Protein AF-A0A9P0PAA7-F1 (afdb_monomer)

Secondary structure (DSSP, 8-state):
----------TTTB-TTTSSSB--EE-TTT--EESSHHHHTSGGGHHHHHHHHHHHHHHHHHHHHT-HHHHHHHHHHHHHHHHHTS----S--------------TTTSSS--------S--S----HHHHTTT--TT-HHHHHHHS-HHHHHHHHHHT-

InterPro domains:
  IPR007529 Zinc finger, HIT-type [PF04438] (13-41)
  IPR007529 Zinc finger, HIT-type [PS51083] (15-48)
  IPR039646 Zinc finger HIT domain-containing protein 2 [PTHR15555] (10-159)

Mean predicted aligned error: 21.09 Å

Sequence (160 aa):
MASAKIVELTEENTCKICDNALGKYSCPKCNILYCSLACYQSSAHLECSETFYKDNVMSEHNLNKNDEETKAKMLEILQRTHENNRISLSDDTESIESIECPAYSVFDFINGTDDEECDSDDEEVIDIGQRLNGVNLDDADQVWEKLTEDERQEFVAFLK

pLDDT: mean 71.41, std 15.84, range [37.25, 90.81]

Structure (mmCIF, N/CA/C/O backbone):
data_AF-A0A9P0PAA7-F1
#
_entry.id   AF-A0A9P0PAA7-F1
#
loop_
_atom_site.group_PDB
_atom_site.id
_atom_site.type_symbol
_atom_site.label_atom_id
_atom_site.label_alt_id
_atom_site.label_comp_id
_atom_site.label_asym_id
_atom_site.label_entity_id
_atom_site.label_seq_id
_atom_site.pdbx_PDB_ins_code
_atom_site.Cartn_x
_atom_site.Cartn_y
_atom_site.Cartn_z
_atom_site.occupancy
_atom_site.B_iso_or_equiv
_atom_site.auth_seq_id
_atom_site.auth_comp_id
_atom_site.auth_asym_id
_atom_site.auth_atom_id
_atom_site.pdbx_PDB_model_num
ATOM 1 N N . MET A 1 1 ? 9.282 -37.890 23.722 1.00 42.34 1 MET A N 1
ATOM 2 C CA . MET A 1 1 ? 8.415 -38.314 22.605 1.00 42.34 1 MET A CA 1
ATOM 3 C C . MET A 1 1 ? 7.439 -37.182 22.341 1.00 42.34 1 MET A C 1
ATOM 5 O O . MET A 1 1 ? 6.658 -36.869 23.230 1.00 42.34 1 MET A O 1
ATOM 9 N N . ALA A 1 2 ? 7.570 -36.481 21.214 1.00 45.53 2 ALA A N 1
ATOM 10 C CA . ALA A 1 2 ? 6.668 -35.385 20.877 1.00 45.53 2 ALA A CA 1
ATOM 11 C C . ALA A 1 2 ? 5.299 -35.981 20.531 1.00 45.53 2 ALA A C 1
ATOM 13 O O . ALA A 1 2 ? 5.163 -36.704 19.548 1.00 45.53 2 ALA A O 1
ATOM 14 N N . SER A 1 3 ? 4.316 -35.744 21.396 1.00 46.59 3 SER A N 1
ATOM 15 C CA . SER A 1 3 ? 2.943 -36.183 21.178 1.00 46.59 3 SER A CA 1
ATOM 16 C C . SER A 1 3 ? 2.345 -35.305 20.080 1.00 46.59 3 SER A C 1
ATOM 18 O O . SER A 1 3 ? 2.071 -34.126 20.308 1.00 46.59 3 SER A O 1
ATOM 20 N N . ALA A 1 4 ? 2.216 -35.844 18.869 1.00 55.91 4 ALA A N 1
ATOM 21 C CA . ALA A 1 4 ? 1.493 -35.185 17.793 1.00 55.91 4 ALA A CA 1
ATOM 22 C C . ALA A 1 4 ? 0.007 -35.160 18.177 1.00 55.91 4 ALA A C 1
ATOM 24 O O . ALA A 1 4 ? -0.689 -36.169 18.076 1.00 55.91 4 ALA A O 1
ATOM 25 N N . LYS A 1 5 ? -0.476 -34.014 18.672 1.00 58.75 5 LYS A N 1
ATOM 26 C CA . LYS A 1 5 ? -1.914 -33.764 18.793 1.00 58.75 5 LYS A CA 1
ATOM 27 C C . LYS A 1 5 ? -2.477 -33.698 17.379 1.00 58.75 5 LYS A C 1
ATOM 29 O O . LYS A 1 5 ? -2.201 -32.750 16.651 1.00 58.75 5 LYS A O 1
ATOM 34 N N . ILE A 1 6 ? -3.244 -34.713 17.001 1.00 67.88 6 ILE A N 1
ATOM 35 C CA . ILE A 1 6 ? -4.097 -34.655 15.819 1.00 67.88 6 ILE A CA 1
ATOM 36 C C . ILE A 1 6 ? -5.153 -33.589 16.126 1.00 67.88 6 ILE A C 1
ATOM 38 O O . ILE A 1 6 ? -5.973 -33.769 17.023 1.00 67.88 6 ILE A O 1
ATOM 42 N N . VAL A 1 7 ? -5.053 -32.437 15.462 1.00 67.44 7 VAL A N 1
ATOM 43 C CA . VAL A 1 7 ? -6.065 -31.379 15.520 1.00 67.44 7 VAL A CA 1
ATOM 44 C C . VAL A 1 7 ? -7.008 -31.626 14.352 1.00 67.44 7 VAL A C 1
ATOM 46 O O . VAL A 1 7 ? -6.596 -31.525 13.197 1.00 67.44 7 VAL A O 1
ATOM 49 N N . GLU A 1 8 ? -8.247 -32.006 14.651 1.00 68.44 8 GLU A N 1
ATOM 50 C CA . GLU A 1 8 ? -9.300 -32.144 13.645 1.00 68.44 8 GLU A CA 1
ATOM 51 C C . GLU A 1 8 ? -9.663 -30.757 13.087 1.00 68.44 8 GLU A C 1
ATOM 53 O O . GLU A 1 8 ? -9.809 -29.793 13.843 1.00 68.44 8 GLU A O 1
ATOM 58 N N . LEU A 1 9 ? -9.771 -30.638 11.758 1.00 66.00 9 LEU A N 1
ATOM 59 C CA . LEU A 1 9 ? -10.216 -29.406 11.104 1.00 66.00 9 LEU A CA 1
ATOM 60 C C . LEU A 1 9 ? -11.719 -29.223 11.349 1.00 66.00 9 LEU A C 1
ATOM 62 O O . LEU A 1 9 ? -12.536 -29.847 10.679 1.00 66.00 9 LEU A O 1
ATOM 66 N N . THR A 1 10 ? -12.078 -28.374 12.310 1.00 70.56 10 THR A N 1
ATOM 67 C CA . THR A 1 10 ? -13.464 -27.949 12.546 1.00 70.56 10 THR A CA 1
ATOM 68 C C . THR A 1 10 ? -13.765 -26.657 11.790 1.00 70.56 10 THR A C 1
ATOM 70 O O . THR A 1 10 ? -12.867 -25.842 11.580 1.00 70.56 10 THR A O 1
ATOM 73 N N . GLU A 1 11 ? -15.029 -26.430 11.414 1.00 67.19 11 GLU A N 1
ATOM 74 C CA . GLU A 1 11 ? -15.469 -25.237 10.661 1.00 67.19 11 GLU A CA 1
ATOM 75 C C . GLU A 1 11 ? -15.098 -23.907 11.341 1.00 67.19 11 GLU A C 1
ATOM 77 O O . GLU A 1 11 ? -15.017 -22.865 10.693 1.00 67.19 11 GLU A O 1
ATOM 82 N N . GLU A 1 12 ? -14.866 -23.937 12.650 1.00 72.31 12 GLU A N 1
ATOM 83 C CA . GLU A 1 12 ? -14.485 -22.794 13.481 1.00 72.31 12 GLU A CA 1
ATOM 84 C C . GLU A 1 12 ? -12.997 -22.438 13.356 1.00 72.31 12 GLU A C 1
ATOM 86 O O . GLU A 1 12 ? -12.619 -21.291 13.569 1.00 72.31 12 GLU A O 1
ATOM 91 N N . ASN A 1 13 ? -12.154 -23.412 12.995 1.00 76.44 13 ASN A N 1
ATOM 92 C CA . ASN A 1 13 ? -10.697 -23.285 12.954 1.00 76.44 13 ASN A CA 1
ATOM 93 C C . ASN A 1 13 ? -10.125 -23.461 11.543 1.00 76.44 13 ASN A C 1
ATOM 95 O O . ASN A 1 13 ? -8.907 -23.549 11.386 1.00 76.44 13 ASN A O 1
ATOM 99 N N . THR A 1 14 ? -10.965 -23.528 10.511 1.00 87.75 14 THR A N 1
ATOM 100 C CA . THR A 1 14 ? -10.544 -23.559 9.106 1.00 87.75 14 THR A CA 1
ATOM 101 C C . THR A 1 14 ? -10.351 -22.152 8.543 1.00 87.75 14 THR A C 1
ATOM 103 O O . THR A 1 14 ? -10.933 -21.166 8.994 1.00 87.75 14 THR A O 1
ATOM 106 N N . CYS A 1 15 ? -9.482 -22.049 7.543 1.00 89.69 15 CYS A N 1
ATOM 107 C CA . CYS A 1 15 ? -9.279 -20.836 6.767 1.00 89.69 15 CYS A CA 1
ATOM 108 C C . CYS A 1 15 ? -10.551 -20.507 5.978 1.00 89.69 15 CYS A C 1
ATOM 110 O O . CYS A 1 15 ? -10.865 -21.234 5.046 1.00 89.69 15 CYS A O 1
ATOM 112 N N . LYS A 1 16 ? -11.213 -19.380 6.256 1.00 86.81 16 LYS A N 1
ATOM 113 C CA . LYS A 1 16 ? -12.473 -18.977 5.588 1.00 86.81 16 LYS A CA 1
ATOM 114 C C . LYS A 1 16 ? -12.318 -18.497 4.140 1.00 86.81 16 LYS A C 1
ATOM 116 O O . LYS A 1 16 ? -13.256 -17.982 3.547 1.00 86.81 16 LYS A O 1
ATOM 121 N N . ILE A 1 17 ? -11.108 -18.595 3.604 1.00 86.81 17 ILE A N 1
ATOM 122 C CA . ILE A 1 17 ? -10.751 -18.133 2.262 1.00 86.81 17 ILE A CA 1
ATOM 123 C C . ILE A 1 17 ? -10.529 -19.320 1.331 1.00 86.81 17 ILE A C 1
ATOM 125 O O . ILE A 1 17 ? -10.913 -19.274 0.167 1.00 86.81 17 ILE A O 1
ATOM 129 N N . CYS A 1 18 ? -9.883 -20.375 1.831 1.00 86.88 18 CYS A N 1
ATOM 130 C CA . CYS A 1 18 ? -9.559 -21.548 1.028 1.00 86.88 18 CYS A CA 1
ATOM 131 C C . CYS A 1 18 ? -10.160 -22.849 1.558 1.00 86.88 18 CYS A C 1
ATOM 133 O O . CYS A 1 18 ? -10.040 -23.845 0.861 1.00 86.88 18 CYS A O 1
ATOM 135 N N . ASP A 1 19 ? -10.710 -22.872 2.776 1.00 82.31 19 ASP A N 1
ATOM 136 C CA . ASP A 1 19 ? -11.311 -24.021 3.480 1.00 82.31 19 ASP A CA 1
ATOM 137 C C . ASP A 1 19 ? -10.456 -25.309 3.556 1.00 82.31 19 ASP A C 1
ATOM 139 O O . ASP A 1 19 ? -10.863 -26.308 4.138 1.00 82.31 19 ASP A O 1
ATOM 143 N N . ASN A 1 20 ? -9.222 -25.280 3.046 1.00 81.06 20 ASN A N 1
ATOM 144 C CA . ASN A 1 20 ? -8.348 -26.445 2.878 1.00 81.06 20 ASN A CA 1
ATOM 145 C C . ASN A 1 20 ? -7.357 -26.646 4.034 1.00 81.06 20 ASN A C 1
ATOM 147 O O . ASN A 1 20 ? -6.661 -27.658 4.100 1.00 81.06 20 ASN A O 1
ATOM 151 N N . ALA A 1 21 ? -7.224 -25.657 4.916 1.00 82.44 21 ALA A N 1
ATOM 152 C CA . ALA A 1 21 ? -6.236 -25.657 5.986 1.00 82.44 21 ALA A CA 1
ATOM 153 C C . ALA A 1 21 ? -6.784 -24.979 7.239 1.00 82.44 21 ALA A C 1
ATOM 155 O O . ALA A 1 21 ? -7.730 -24.196 7.174 1.00 82.44 21 ALA A O 1
ATOM 156 N N . LEU A 1 22 ? -6.136 -25.236 8.375 1.00 85.88 22 LEU A N 1
ATOM 157 C CA . LEU A 1 22 ? -6.421 -24.528 9.617 1.00 85.88 22 LEU A CA 1
ATOM 158 C C . LEU A 1 22 ? -6.066 -23.037 9.481 1.00 85.88 22 LEU A C 1
ATOM 160 O O . LEU A 1 22 ? -5.016 -22.681 8.934 1.00 85.88 22 LEU A O 1
ATOM 164 N N . GLY A 1 23 ? -6.936 -22.172 9.994 1.00 87.88 23 GLY A N 1
ATOM 165 C CA . GLY A 1 23 ? -6.693 -20.744 10.138 1.00 87.88 23 GLY A CA 1
ATOM 166 C C . GLY A 1 23 ? -5.622 -20.504 11.196 1.00 87.88 23 GLY A C 1
ATOM 167 O O . GLY A 1 23 ? -5.868 -20.673 12.385 1.00 87.88 23 GLY A O 1
ATOM 168 N N . LYS A 1 24 ? -4.413 -20.141 10.763 1.00 87.56 24 LYS A N 1
ATOM 169 C CA . LYS A 1 24 ? -3.266 -19.886 11.651 1.00 87.56 24 LYS A CA 1
ATOM 170 C C . LYS A 1 24 ? -3.258 -18.462 12.196 1.00 87.56 24 LYS A C 1
ATOM 172 O O . LYS A 1 24 ? -2.675 -18.215 13.246 1.00 87.56 24 LYS A O 1
ATOM 177 N N . TYR A 1 25 ? -3.870 -17.538 11.466 1.00 89.19 25 TYR A N 1
ATOM 178 C CA . TYR A 1 25 ? -3.836 -16.109 11.740 1.00 89.19 25 TYR A CA 1
ATOM 179 C C . TYR A 1 25 ? -5.240 -15.520 11.611 1.00 89.19 25 TYR A C 1
ATOM 181 O O . TYR A 1 25 ? -6.052 -16.036 10.842 1.00 89.19 25 TYR A O 1
ATOM 189 N N . SER A 1 26 ? -5.512 -14.429 12.330 1.00 89.81 26 SER A N 1
ATOM 190 C CA . SER A 1 26 ? -6.742 -13.643 12.203 1.00 89.81 26 SER A CA 1
ATOM 191 C C . SER A 1 26 ? -6.439 -12.231 11.699 1.00 89.81 26 SER A C 1
ATOM 193 O O . SER A 1 26 ? -5.414 -11.636 12.035 1.00 89.81 26 SER A O 1
ATOM 195 N N . CYS A 1 27 ? -7.309 -11.691 10.847 1.00 89.19 27 CYS A N 1
ATOM 196 C CA . CYS A 1 27 ? -7.186 -10.311 10.377 1.00 89.19 27 CYS A CA 1
ATOM 197 C C . CYS A 1 27 ? -7.640 -9.317 11.467 1.00 89.19 27 CYS A C 1
ATOM 199 O O . CYS A 1 27 ? -8.754 -9.455 11.963 1.00 89.19 27 CYS A O 1
ATOM 201 N N . PRO A 1 28 ? -6.871 -8.267 11.810 1.00 87.12 28 PRO A N 1
ATOM 202 C CA . PRO A 1 28 ? -7.273 -7.303 12.840 1.00 87.12 28 PRO A CA 1
ATOM 203 C C . PRO A 1 28 ? -8.429 -6.377 12.421 1.00 87.12 28 PRO A C 1
ATOM 205 O O . PRO A 1 28 ? -9.063 -5.787 13.289 1.00 87.12 28 PRO A O 1
ATOM 208 N N . LYS A 1 29 ? -8.715 -6.234 11.115 1.00 84.12 29 LYS A N 1
ATOM 209 C CA . LYS A 1 29 ? -9.810 -5.373 10.624 1.00 84.12 29 LYS A CA 1
ATOM 210 C C . LYS A 1 29 ? -11.160 -6.094 10.565 1.00 84.12 29 LYS A C 1
ATOM 212 O O . LYS A 1 29 ? -12.166 -5.525 10.966 1.00 84.12 29 LYS A O 1
ATOM 217 N N . CYS A 1 30 ? -11.187 -7.338 10.090 1.00 88.00 30 CYS A N 1
ATOM 218 C CA . CYS A 1 30 ? -12.429 -8.095 9.868 1.00 88.00 30 CYS A CA 1
ATOM 219 C C . CYS A 1 30 ? -12.526 -9.402 10.676 1.00 88.00 30 CYS A C 1
ATOM 221 O O . CYS A 1 30 ? -13.531 -10.100 10.596 1.00 88.00 30 CYS A O 1
ATOM 223 N N . ASN A 1 31 ? -11.493 -9.744 11.452 1.00 86.69 31 ASN A N 1
ATOM 224 C CA . ASN A 1 31 ? -11.409 -10.941 12.295 1.00 86.69 31 ASN A CA 1
ATOM 225 C C . ASN A 1 31 ? -11.544 -12.290 11.559 1.00 86.69 31 ASN A C 1
ATOM 227 O O . ASN A 1 31 ? -11.846 -13.311 12.172 1.00 86.69 31 ASN A O 1
ATOM 231 N N . ILE A 1 32 ? -11.292 -12.317 10.246 1.00 87.94 32 ILE A N 1
ATOM 232 C CA . ILE A 1 32 ? -11.333 -13.542 9.437 1.00 87.94 32 ILE A CA 1
ATOM 233 C C . ILE A 1 32 ? -10.078 -14.390 9.675 1.00 87.94 32 ILE A C 1
ATOM 235 O O . ILE A 1 32 ? -8.959 -13.871 9.687 1.00 87.94 32 ILE A O 1
ATOM 239 N N . LEU A 1 33 ? -10.272 -15.702 9.829 1.00 88.69 33 LEU A N 1
ATOM 240 C CA . LEU A 1 33 ? -9.212 -16.699 9.975 1.00 88.69 33 LEU A CA 1
ATOM 241 C C . LEU A 1 33 ? -8.638 -17.108 8.613 1.00 88.69 33 LEU A C 1
ATOM 243 O O . LEU A 1 33 ? -9.378 -17.531 7.721 1.00 88.69 33 LEU A O 1
ATOM 247 N N . TYR A 1 34 ? -7.314 -17.041 8.472 1.00 90.81 34 TYR A N 1
ATOM 248 C CA . TYR A 1 34 ? -6.597 -17.407 7.252 1.00 90.81 34 TYR A CA 1
ATOM 249 C C . TYR A 1 34 ? -5.355 -18.265 7.536 1.00 90.81 34 TYR A C 1
ATOM 251 O O . TYR A 1 34 ? -4.771 -18.225 8.621 1.00 90.81 34 TYR A O 1
ATOM 259 N N . CYS A 1 35 ? -4.944 -19.092 6.570 1.00 90.31 35 CYS A N 1
ATOM 260 C CA . CYS A 1 35 ? -3.836 -20.038 6.760 1.00 90.31 35 CYS A CA 1
ATOM 261 C C . CYS A 1 35 ? -2.459 -19.493 6.343 1.00 90.31 35 CYS A C 1
ATOM 263 O O . CYS A 1 35 ? -1.444 -19.917 6.899 1.00 90.31 35 CYS A O 1
ATOM 265 N N . SER A 1 36 ? -2.403 -18.581 5.368 1.00 89.44 36 SER A N 1
ATOM 266 C CA . SER A 1 36 ? -1.162 -18.048 4.794 1.00 89.44 36 SER A CA 1
ATOM 267 C C . SER A 1 36 ? -1.368 -16.679 4.141 1.00 89.44 36 SER A C 1
ATOM 269 O O . SER A 1 36 ? -2.502 -16.260 3.900 1.00 89.44 36 SER A O 1
ATOM 271 N N . LEU A 1 37 ? -0.265 -16.006 3.793 1.00 88.38 37 LEU A N 1
ATOM 272 C CA . LEU A 1 37 ? -0.299 -14.733 3.062 1.00 88.38 37 LEU A CA 1
ATOM 273 C C . LEU A 1 37 ? -1.039 -14.831 1.721 1.00 88.38 37 LEU A C 1
ATOM 275 O O . LEU A 1 37 ? -1.721 -13.887 1.344 1.00 88.38 37 LEU A O 1
ATOM 279 N N . ALA A 1 38 ? -0.984 -15.983 1.045 1.00 88.06 38 ALA A N 1
ATOM 280 C CA . ALA A 1 38 ? -1.723 -16.197 -0.200 1.00 88.06 38 ALA A CA 1
ATOM 281 C C . ALA A 1 38 ? -3.244 -16.099 0.008 1.00 88.06 38 ALA A C 1
ATOM 283 O O . ALA A 1 38 ? -3.954 -15.577 -0.843 1.00 88.06 38 ALA A O 1
ATOM 284 N N . CYS A 1 39 ? -3.748 -16.557 1.159 1.00 88.88 39 CYS A N 1
ATOM 285 C CA . CYS A 1 39 ? -5.150 -16.355 1.518 1.00 88.88 39 CYS A CA 1
ATOM 286 C C . CYS A 1 39 ? -5.410 -14.898 1.918 1.00 88.88 39 CYS A C 1
ATOM 288 O O . CYS A 1 39 ? -6.394 -14.320 1.471 1.00 88.88 39 CYS A O 1
ATOM 290 N N . TYR A 1 40 ? -4.507 -14.274 2.677 1.00 87.69 40 TYR A N 1
ATOM 291 C CA . TYR A 1 40 ? -4.637 -12.864 3.064 1.00 87.69 40 TYR A CA 1
ATOM 292 C C . TYR A 1 40 ? -4.725 -11.901 1.862 1.00 87.69 40 TYR A C 1
ATOM 294 O O . TYR A 1 40 ? -5.479 -10.935 1.929 1.00 87.69 40 TYR A O 1
ATOM 302 N N . GLN A 1 41 ? -3.994 -12.184 0.777 1.00 88.00 41 GLN A N 1
ATOM 303 C CA . GLN A 1 41 ? -3.956 -11.402 -0.472 1.00 88.00 41 GLN A CA 1
ATOM 304 C C . GLN A 1 41 ? -4.942 -11.893 -1.546 1.00 88.00 41 GLN A C 1
ATOM 306 O O . GLN A 1 41 ? -4.924 -11.416 -2.678 1.00 88.00 41 GLN A O 1
ATOM 311 N N . SER A 1 42 ? -5.776 -12.884 -1.233 1.00 88.19 42 SER A N 1
ATOM 312 C CA . SER A 1 42 ? -6.756 -13.398 -2.190 1.00 88.19 42 SER A CA 1
ATOM 313 C C . SER A 1 42 ? -7.855 -12.371 -2.482 1.00 88.19 42 SER A C 1
ATOM 315 O O . SER A 1 42 ? -8.130 -11.482 -1.674 1.00 88.19 42 SER A O 1
ATOM 317 N N . SER A 1 43 ? -8.562 -12.554 -3.600 1.00 81.69 43 SER A N 1
ATOM 318 C CA . SER A 1 43 ? -9.715 -11.721 -3.964 1.00 81.69 43 SER A CA 1
ATOM 319 C C . SER A 1 43 ? -10.812 -11.694 -2.892 1.00 81.69 43 SER A C 1
ATOM 321 O O . SER A 1 43 ? -11.519 -10.699 -2.777 1.00 81.69 43 SER A O 1
ATOM 323 N N . ALA A 1 44 ? -10.926 -12.737 -2.063 1.00 82.38 44 ALA A N 1
ATOM 324 C CA . ALA A 1 44 ? -11.899 -12.805 -0.973 1.00 82.38 44 ALA A CA 1
ATOM 325 C C . ALA A 1 44 ? -11.570 -11.876 0.216 1.00 82.38 44 ALA A C 1
ATOM 327 O O . ALA A 1 44 ? -12.459 -11.559 1.001 1.00 82.38 44 ALA A O 1
ATOM 328 N N . HIS A 1 45 ? -10.314 -11.439 0.366 1.00 83.81 45 HIS A N 1
ATOM 329 C CA . HIS A 1 45 ? -9.851 -10.574 1.462 1.00 83.81 45 HIS A CA 1
ATOM 330 C C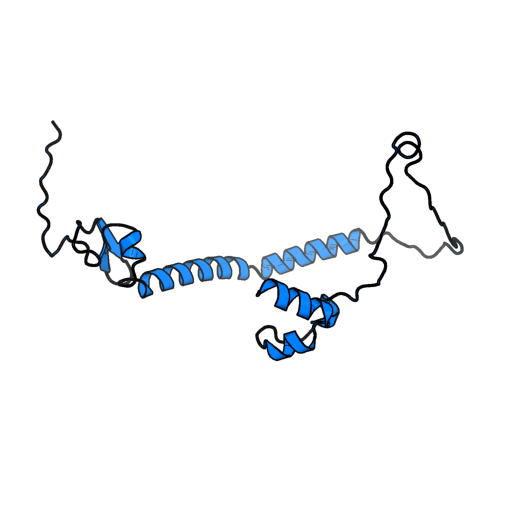 . HIS A 1 45 ? -9.056 -9.352 0.944 1.00 83.81 45 HIS A C 1
ATOM 332 O O . HIS A 1 45 ? -8.243 -8.754 1.654 1.00 83.81 45 HIS A O 1
ATOM 338 N N . LEU A 1 46 ? -9.303 -8.947 -0.306 1.00 85.38 46 LEU A N 1
ATOM 339 C CA . LEU A 1 46 ? -8.531 -7.897 -0.971 1.00 85.38 46 LEU A CA 1
ATOM 340 C C . LEU A 1 46 ? -8.697 -6.532 -0.285 1.00 85.38 46 LEU A C 1
ATOM 342 O O . LEU A 1 46 ? -7.704 -5.883 0.019 1.00 85.38 46 LEU A O 1
ATOM 346 N N . GLU A 1 47 ? -9.928 -6.150 0.061 1.00 85.50 47 GLU A N 1
ATOM 347 C CA . GLU A 1 47 ? -10.271 -4.835 0.628 1.00 85.50 47 GLU A CA 1
ATOM 348 C C . GLU A 1 47 ? -9.517 -4.525 1.935 1.00 85.50 47 GLU A C 1
ATOM 350 O O . GLU A 1 47 ? -8.958 -3.441 2.122 1.00 85.50 47 GLU A O 1
ATOM 355 N N . CYS A 1 48 ? -9.433 -5.506 2.839 1.00 86.00 48 CYS A N 1
ATOM 356 C CA . CYS A 1 48 ? -8.695 -5.360 4.093 1.00 86.00 48 CYS A CA 1
ATOM 357 C C . CYS A 1 48 ? -7.179 -5.332 3.864 1.00 86.00 48 CYS A C 1
ATOM 359 O O . CYS A 1 48 ? -6.477 -4.564 4.529 1.00 86.00 48 CYS A O 1
ATOM 361 N N . SER A 1 49 ? -6.678 -6.148 2.930 1.00 85.81 49 SER A N 1
ATOM 362 C CA . SER A 1 49 ? -5.254 -6.179 2.595 1.00 85.81 49 SER A CA 1
ATOM 363 C C . SER A 1 49 ? -4.794 -4.870 1.944 1.00 85.81 49 SER A C 1
ATOM 365 O O . SER A 1 49 ? -3.801 -4.293 2.379 1.00 85.81 49 SER A O 1
ATOM 367 N N . GLU A 1 50 ? -5.563 -4.337 0.995 1.00 87.00 50 GLU A N 1
ATOM 368 C CA . GLU A 1 50 ? -5.264 -3.103 0.274 1.00 87.00 50 GLU A CA 1
ATOM 369 C C . GLU A 1 50 ? -5.322 -1.892 1.198 1.00 87.00 50 GLU A C 1
ATOM 371 O O . GLU A 1 50 ? -4.388 -1.095 1.217 1.00 87.00 50 GLU A O 1
ATOM 376 N N . THR A 1 51 ? -6.358 -1.789 2.037 1.00 87.00 51 THR A N 1
ATOM 377 C CA . THR A 1 51 ? -6.450 -0.692 3.010 1.00 87.00 51 THR A CA 1
ATOM 378 C C . THR A 1 51 ? -5.261 -0.719 3.967 1.00 87.00 51 THR A C 1
ATOM 380 O O . THR A 1 51 ? -4.700 0.325 4.270 1.00 87.00 51 THR A O 1
ATOM 383 N N . PHE A 1 52 ? -4.831 -1.902 4.422 1.00 86.38 52 PHE A N 1
ATOM 384 C CA . PHE A 1 52 ? -3.630 -2.017 5.247 1.00 86.38 52 PHE A CA 1
ATOM 385 C C . PHE A 1 52 ? -2.384 -1.534 4.495 1.00 86.38 52 PHE A C 1
ATOM 387 O O . PHE A 1 52 ? -1.653 -0.704 5.026 1.00 86.38 52 PHE A O 1
ATOM 394 N N . TYR A 1 53 ? -2.144 -1.991 3.263 1.00 87.06 53 TYR A N 1
ATOM 395 C CA . TYR A 1 53 ? -0.982 -1.541 2.486 1.00 87.06 53 TYR A CA 1
ATOM 396 C C . TYR A 1 53 ? -1.008 -0.035 2.233 1.00 87.06 53 TYR A C 1
ATOM 398 O O . TYR A 1 53 ? -0.005 0.642 2.445 1.00 87.06 53 TYR A O 1
ATOM 406 N N . LYS A 1 54 ? -2.171 0.498 1.859 1.00 88.56 54 LYS A N 1
ATOM 407 C CA . LYS A 1 54 ? -2.378 1.926 1.647 1.00 88.56 54 LYS A CA 1
ATOM 408 C C . LYS A 1 54 ? -2.099 2.719 2.922 1.00 88.56 54 LYS A C 1
ATOM 410 O O . LYS A 1 54 ? -1.348 3.685 2.865 1.00 88.56 54 LYS A O 1
ATOM 415 N N . ASP A 1 55 ? -2.651 2.300 4.060 1.00 87.06 55 ASP A N 1
ATOM 416 C CA . ASP A 1 55 ? -2.449 2.962 5.353 1.00 87.06 55 ASP A CA 1
ATOM 417 C C . ASP A 1 55 ? -0.964 2.985 5.736 1.00 87.06 55 ASP A C 1
ATOM 419 O O . ASP A 1 55 ? -0.472 4.034 6.134 1.00 87.06 55 ASP A O 1
ATOM 423 N N . ASN A 1 56 ? -0.240 1.872 5.553 1.00 86.00 56 ASN A N 1
ATOM 424 C CA . ASN A 1 56 ? 1.196 1.794 5.849 1.00 86.00 56 ASN A CA 1
ATOM 425 C C . ASN A 1 56 ? 2.024 2.708 4.930 1.00 86.00 56 ASN A C 1
ATOM 427 O O . ASN A 1 56 ? 2.898 3.434 5.394 1.00 86.00 56 ASN A O 1
ATOM 431 N N . VAL A 1 57 ? 1.743 2.715 3.623 1.00 85.50 57 VAL A N 1
ATOM 432 C CA . VAL A 1 57 ? 2.458 3.584 2.672 1.00 85.50 57 VAL A CA 1
ATOM 433 C C . VAL A 1 57 ? 2.160 5.056 2.959 1.00 85.50 57 VAL A C 1
ATOM 435 O O . VAL A 1 57 ? 3.070 5.884 2.975 1.00 85.50 57 VAL A O 1
ATOM 438 N N . MET A 1 58 ? 0.898 5.393 3.230 1.00 82.50 58 MET A N 1
ATOM 439 C CA . MET A 1 58 ? 0.505 6.756 3.578 1.00 82.50 58 MET A CA 1
ATOM 440 C C . MET A 1 58 ? 1.092 7.188 4.921 1.00 82.50 58 MET A C 1
ATOM 442 O O . MET A 1 58 ? 1.511 8.335 5.034 1.00 82.50 58 MET A O 1
ATOM 446 N N . SER A 1 59 ? 1.151 6.313 5.929 1.00 81.19 59 SER A N 1
ATOM 447 C CA . SER A 1 59 ? 1.747 6.651 7.222 1.00 81.19 59 SER A CA 1
ATOM 448 C C . SER A 1 59 ? 3.237 6.934 7.091 1.00 81.19 59 SER A C 1
ATOM 450 O O . SER A 1 59 ? 3.673 7.978 7.558 1.00 81.19 59 SER A O 1
ATOM 452 N N . GLU A 1 60 ? 3.996 6.091 6.388 1.00 78.12 60 GLU A N 1
ATOM 453 C CA . GLU A 1 60 ? 5.429 6.324 6.142 1.00 78.12 60 GLU A CA 1
ATOM 454 C C . GLU A 1 60 ? 5.665 7.612 5.342 1.00 78.12 60 GLU A C 1
ATOM 456 O O . GLU A 1 60 ? 6.493 8.453 5.692 1.00 78.12 60 GLU A O 1
ATOM 461 N N . HIS A 1 61 ? 4.877 7.829 4.289 1.00 73.44 61 HIS A N 1
ATOM 462 C CA . HIS A 1 61 ? 4.984 9.035 3.478 1.00 73.44 61 HIS A CA 1
ATOM 463 C C . HIS A 1 61 ? 4.606 10.308 4.256 1.00 73.44 61 HIS A C 1
ATOM 465 O O . HIS A 1 61 ? 5.236 11.349 4.083 1.00 73.44 61 HIS A O 1
ATOM 471 N N . ASN A 1 62 ? 3.611 10.237 5.145 1.00 68.94 62 ASN A N 1
ATOM 472 C CA . ASN A 1 62 ? 3.231 11.354 6.008 1.00 68.94 62 ASN A CA 1
ATOM 473 C C . ASN A 1 62 ? 4.261 11.606 7.114 1.00 68.94 62 ASN A C 1
ATOM 475 O O . ASN A 1 62 ? 4.533 12.764 7.417 1.00 68.94 62 ASN A O 1
ATOM 479 N N . LEU A 1 63 ? 4.876 10.562 7.680 1.00 64.25 63 LEU A N 1
ATOM 480 C CA . LEU A 1 63 ? 5.991 10.710 8.619 1.00 64.25 63 LEU A CA 1
ATOM 481 C C . LEU A 1 63 ? 7.155 11.478 7.974 1.00 64.25 63 LEU A C 1
ATOM 483 O O . LEU A 1 63 ? 7.691 12.383 8.602 1.00 64.25 63 LEU A O 1
ATOM 487 N N . ASN A 1 64 ? 7.457 11.215 6.699 1.00 61.84 64 ASN A N 1
ATOM 488 C CA . ASN A 1 64 ? 8.471 11.967 5.950 1.00 61.84 64 ASN A CA 1
ATOM 489 C C . ASN A 1 64 ? 8.050 13.404 5.584 1.00 61.84 64 ASN A C 1
ATOM 491 O O . ASN A 1 64 ? 8.902 14.278 5.446 1.00 61.84 64 ASN A O 1
ATOM 495 N N . LYS A 1 65 ? 6.750 13.677 5.416 1.00 61.81 65 LYS A N 1
ATOM 496 C CA . LYS A 1 65 ? 6.236 15.026 5.104 1.00 61.81 65 LYS A CA 1
ATOM 497 C C . LYS A 1 65 ? 6.118 15.947 6.316 1.00 61.81 65 LYS A C 1
ATOM 499 O O . LYS A 1 65 ? 6.118 17.161 6.142 1.00 61.81 65 LYS A O 1
ATOM 504 N N . ASN A 1 66 ? 6.004 15.395 7.522 1.00 57.25 66 ASN A N 1
ATOM 505 C CA . ASN A 1 66 ? 5.780 16.177 8.742 1.00 57.25 66 ASN A CA 1
ATOM 506 C C . ASN A 1 66 ? 7.010 16.962 9.223 1.00 57.25 66 ASN A C 1
ATOM 508 O O . ASN A 1 66 ? 6.928 17.670 10.222 1.00 57.25 66 ASN A O 1
ATOM 512 N N . ASP A 1 67 ? 8.115 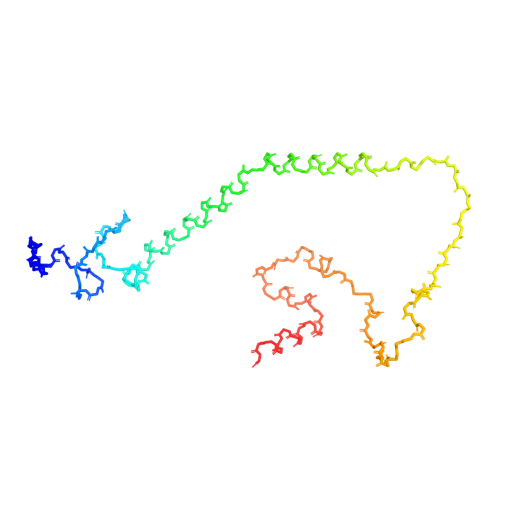16.900 8.488 1.00 63.06 67 ASP A N 1
ATOM 513 C CA . ASP A 1 67 ? 9.374 17.547 8.827 1.00 63.06 67 ASP A CA 1
ATOM 514 C C . ASP A 1 67 ? 9.597 18.827 7.998 1.00 63.06 67 ASP A C 1
ATOM 516 O O . ASP A 1 67 ? 10.702 19.114 7.544 1.00 63.06 67 ASP A O 1
ATOM 520 N N . GLU A 1 68 ? 8.549 19.640 7.804 1.00 67.31 68 GLU A N 1
ATOM 521 C CA . GLU A 1 68 ? 8.680 21.006 7.256 1.00 67.31 68 GLU A CA 1
ATOM 522 C C . GLU A 1 68 ? 9.706 21.829 8.061 1.00 67.31 68 GLU A C 1
ATOM 524 O O . GLU A 1 68 ? 10.458 22.615 7.490 1.00 67.31 68 GLU A O 1
ATOM 529 N N . GLU A 1 69 ? 9.830 21.577 9.369 1.00 69.56 69 GLU A N 1
ATOM 530 C CA . GLU A 1 69 ? 10.883 22.159 10.208 1.00 69.56 69 GLU A CA 1
ATOM 531 C C . GLU A 1 69 ? 12.289 21.666 9.815 1.00 69.56 69 GLU A C 1
ATOM 533 O O . GLU A 1 69 ? 13.227 22.461 9.717 1.00 69.56 69 GLU A O 1
ATOM 538 N N . THR A 1 70 ? 12.457 20.370 9.550 1.00 72.12 70 THR A N 1
ATOM 539 C CA . THR A 1 70 ? 13.742 19.793 9.119 1.00 72.12 70 THR A CA 1
ATOM 540 C C . THR A 1 70 ? 14.097 20.221 7.701 1.00 72.12 70 THR A C 1
ATOM 542 O O . THR A 1 70 ? 15.255 20.531 7.428 1.00 72.12 70 THR A O 1
ATOM 545 N N . LYS A 1 71 ? 13.105 20.341 6.817 1.00 78.75 71 LYS A N 1
ATOM 546 C CA . LYS A 1 71 ? 13.248 20.890 5.467 1.00 78.75 71 LYS A CA 1
ATOM 547 C C . LYS A 1 71 ? 13.661 22.361 5.505 1.00 78.75 71 LYS A C 1
ATOM 549 O O . LYS A 1 71 ? 14.596 22.734 4.802 1.00 78.75 71 LYS A O 1
ATOM 554 N N . ALA A 1 72 ? 13.045 23.176 6.363 1.00 82.44 72 ALA A N 1
ATOM 555 C CA . ALA A 1 72 ? 13.444 24.567 6.570 1.00 82.44 72 ALA A CA 1
ATOM 556 C C . ALA A 1 72 ? 14.886 24.676 7.093 1.00 82.44 72 ALA A C 1
ATOM 558 O O . ALA A 1 72 ? 15.667 25.462 6.563 1.00 82.44 72 ALA A O 1
ATOM 559 N N . LYS A 1 73 ? 15.281 23.833 8.059 1.00 84.50 73 LYS A N 1
ATOM 560 C CA . LYS A 1 73 ? 16.669 23.773 8.557 1.00 84.50 73 LYS A CA 1
ATOM 561 C C . LYS A 1 73 ? 17.660 23.306 7.488 1.00 84.50 73 LYS A C 1
ATOM 563 O O . LYS A 1 73 ? 18.762 23.840 7.407 1.00 84.50 73 LYS A O 1
ATOM 568 N N . MET A 1 74 ? 17.291 22.336 6.650 1.00 80.94 74 MET A N 1
ATOM 569 C CA . MET A 1 74 ? 18.118 21.901 5.516 1.00 80.94 74 MET A CA 1
ATOM 570 C C . MET A 1 74 ? 18.339 23.045 4.526 1.00 80.94 74 MET A C 1
ATOM 572 O O . MET A 1 74 ? 19.478 23.306 4.141 1.00 80.94 74 MET A O 1
ATOM 576 N N . LEU A 1 75 ? 17.264 23.749 4.157 1.00 82.06 75 LEU A N 1
ATOM 577 C CA . LEU A 1 75 ? 17.324 24.913 3.272 1.00 82.06 75 LEU A CA 1
ATOM 578 C C . LEU A 1 75 ? 18.173 26.037 3.878 1.00 82.06 75 LEU A C 1
ATOM 580 O O . LEU A 1 75 ? 18.993 26.618 3.175 1.00 82.06 75 LEU A O 1
ATOM 584 N N . GLU A 1 76 ? 18.062 26.283 5.184 1.00 90.38 76 GLU A N 1
ATOM 585 C CA . GLU A 1 76 ? 18.887 27.260 5.901 1.00 90.38 76 GLU A CA 1
ATOM 586 C C . GLU A 1 76 ? 20.386 26.901 5.859 1.00 90.38 76 GLU A C 1
ATOM 588 O O . GLU A 1 76 ? 21.230 27.767 5.626 1.00 90.38 76 GLU A O 1
ATOM 593 N N . ILE A 1 77 ? 20.747 25.625 6.048 1.00 85.25 77 ILE A N 1
ATOM 594 C CA . ILE A 1 77 ? 22.145 25.156 5.987 1.00 85.25 77 ILE A CA 1
ATOM 595 C C . ILE A 1 77 ? 22.709 25.281 4.565 1.00 85.25 77 ILE A C 1
ATOM 597 O O . ILE A 1 77 ? 23.847 25.733 4.387 1.00 85.25 77 ILE A O 1
ATOM 601 N N . LEU A 1 78 ? 21.917 24.902 3.559 1.00 83.69 78 LEU A N 1
ATOM 602 C CA . LEU A 1 78 ? 22.267 25.037 2.144 1.00 83.69 78 LEU A CA 1
ATOM 603 C C . LEU A 1 78 ? 22.490 26.511 1.782 1.00 83.69 78 LEU A C 1
ATOM 605 O O . LEU A 1 78 ? 23.518 26.854 1.197 1.00 83.69 78 LEU A O 1
ATOM 609 N N . GLN A 1 79 ? 21.581 27.391 2.206 1.00 83.25 79 GLN A N 1
ATOM 610 C CA . GLN A 1 79 ? 21.670 28.827 1.961 1.00 83.25 79 GLN A CA 1
ATOM 611 C C . GLN A 1 79 ? 22.889 29.453 2.652 1.00 83.25 79 GLN A C 1
ATOM 613 O O . GLN A 1 79 ? 23.664 30.150 2.001 1.00 83.25 79 GLN A O 1
ATOM 618 N N . ARG A 1 80 ? 23.136 29.131 3.928 1.00 85.94 80 ARG A N 1
ATOM 619 C CA . ARG A 1 80 ? 24.329 29.582 4.664 1.00 85.94 80 ARG A CA 1
ATOM 620 C C . ARG A 1 80 ? 25.627 29.148 3.983 1.00 85.94 80 ARG A C 1
ATOM 622 O O . ARG A 1 80 ? 26.587 29.910 3.944 1.00 85.94 80 ARG A O 1
ATOM 629 N N . THR A 1 81 ? 25.673 27.925 3.459 1.00 78.75 81 THR A N 1
ATOM 630 C CA . THR A 1 81 ? 26.855 27.409 2.753 1.00 78.75 81 THR A CA 1
ATOM 631 C C . THR A 1 81 ? 27.075 28.156 1.444 1.00 78.75 81 THR A C 1
ATOM 633 O O . THR A 1 81 ? 28.199 28.552 1.155 1.00 78.75 81 THR A O 1
ATOM 636 N N . HIS A 1 82 ? 26.007 28.412 0.686 1.00 75.75 82 HIS A N 1
ATOM 637 C CA . HIS A 1 82 ? 26.082 29.191 -0.545 1.00 75.75 82 HIS A CA 1
ATOM 638 C C . HIS A 1 82 ? 26.519 30.642 -0.280 1.00 75.75 82 HIS A C 1
ATOM 640 O O . HIS A 1 82 ? 27.367 31.165 -0.993 1.00 75.75 82 HIS A O 1
ATOM 646 N N . GLU A 1 83 ? 26.007 31.279 0.775 1.00 74.88 83 GLU A N 1
ATOM 647 C CA . GLU A 1 83 ? 26.403 32.635 1.180 1.00 74.88 83 GLU A CA 1
ATOM 648 C C . GLU A 1 83 ? 27.860 32.702 1.661 1.00 74.88 83 GLU A C 1
ATOM 650 O O . GLU A 1 83 ? 28.583 33.613 1.268 1.00 74.88 83 GLU A O 1
ATOM 655 N N . ASN A 1 84 ? 28.329 31.712 2.427 1.00 70.06 84 ASN A N 1
ATOM 656 C CA . ASN A 1 84 ? 29.729 31.631 2.861 1.00 70.06 84 ASN A CA 1
ATOM 657 C C . ASN A 1 84 ? 30.702 31.272 1.727 1.00 70.06 84 ASN A C 1
ATOM 659 O O . ASN A 1 84 ? 31.876 31.627 1.805 1.00 70.06 84 ASN A O 1
ATOM 663 N N . ASN A 1 85 ? 30.238 30.560 0.696 1.00 62.69 85 ASN A N 1
ATOM 664 C CA . ASN A 1 85 ? 31.048 30.162 -0.457 1.00 62.69 85 ASN A CA 1
ATOM 665 C C . ASN A 1 85 ? 30.931 31.143 -1.640 1.00 62.69 85 ASN A C 1
ATOM 667 O O . ASN A 1 85 ? 31.572 30.941 -2.672 1.00 62.69 85 ASN A O 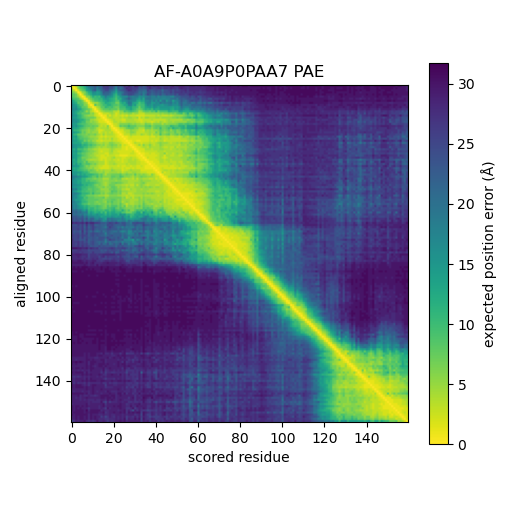1
ATOM 671 N N . ARG A 1 86 ? 30.156 32.233 -1.500 1.00 59.50 86 ARG A N 1
ATOM 672 C CA . ARG A 1 86 ? 30.263 33.414 -2.370 1.00 59.50 86 ARG A CA 1
ATOM 673 C C . ARG A 1 86 ? 31.602 34.085 -2.086 1.00 59.50 86 ARG A C 1
ATOM 675 O O . ARG A 1 86 ? 31.710 34.977 -1.248 1.00 59.50 86 ARG A O 1
ATOM 682 N N . ILE A 1 87 ? 32.623 33.620 -2.798 1.00 49.59 87 ILE A N 1
ATOM 683 C CA . ILE A 1 87 ? 33.915 34.282 -2.946 1.00 49.59 87 ILE A CA 1
ATOM 684 C C . ILE A 1 87 ? 33.671 35.782 -3.140 1.00 49.59 87 ILE A C 1
ATOM 686 O O . ILE A 1 87 ? 32.891 36.201 -3.997 1.00 49.59 87 ILE A O 1
ATOM 690 N N . SER A 1 88 ? 34.337 36.572 -2.301 1.00 48.69 88 SER A N 1
ATOM 691 C CA . SER A 1 88 ? 34.429 38.022 -2.386 1.00 48.69 88 SER A CA 1
ATOM 692 C C . SER A 1 88 ? 35.021 38.417 -3.741 1.00 48.69 88 SER A C 1
ATOM 694 O O . SER A 1 88 ? 36.234 38.540 -3.876 1.00 48.69 88 SER A O 1
ATOM 696 N N . LEU A 1 89 ? 34.176 38.615 -4.752 1.00 44.00 89 LEU A N 1
ATOM 697 C CA . LEU A 1 89 ? 34.531 39.377 -5.946 1.00 44.00 89 LEU A CA 1
ATOM 698 C C . LEU A 1 89 ? 34.507 40.854 -5.548 1.00 44.00 89 LEU A C 1
ATOM 700 O O . LEU A 1 89 ? 33.512 41.553 -5.726 1.00 44.00 89 LEU A O 1
ATOM 704 N N . SER A 1 90 ? 35.584 41.291 -4.899 1.00 38.97 90 SER A N 1
ATOM 705 C CA . SER A 1 90 ? 35.889 42.707 -4.761 1.00 38.97 90 SER A CA 1
ATOM 706 C C . SER A 1 90 ? 36.228 43.276 -6.139 1.00 38.97 90 SER A C 1
ATOM 708 O O . SER A 1 90 ? 37.110 42.770 -6.829 1.00 38.97 90 SER A O 1
ATOM 710 N N . ASP A 1 91 ? 35.475 44.311 -6.481 1.00 45.25 91 ASP A N 1
ATOM 711 C CA . ASP A 1 91 ? 35.678 45.377 -7.462 1.00 45.25 91 ASP A CA 1
ATOM 712 C C . ASP A 1 91 ? 37.154 45.815 -7.623 1.00 45.25 91 ASP A C 1
ATOM 714 O O . ASP A 1 91 ? 37.570 46.718 -6.913 1.00 45.25 91 ASP A O 1
ATOM 718 N N . ASP A 1 92 ? 37.961 45.144 -8.470 1.00 42.28 92 ASP A N 1
ATOM 719 C CA . ASP A 1 92 ? 39.272 45.648 -8.965 1.00 42.28 92 ASP A CA 1
ATOM 720 C C . ASP A 1 92 ? 39.973 44.723 -10.009 1.00 42.28 92 ASP A C 1
ATOM 722 O O . ASP A 1 92 ? 41.169 44.444 -9.927 1.00 42.28 92 ASP A O 1
ATOM 726 N N . THR A 1 93 ? 39.276 44.212 -11.037 1.00 42.50 93 THR A N 1
ATOM 727 C CA . THR A 1 93 ? 39.983 43.645 -12.212 1.00 42.50 93 THR A CA 1
ATOM 728 C C . THR A 1 93 ? 39.258 43.942 -13.520 1.00 42.50 93 THR A C 1
ATOM 730 O O . THR A 1 93 ? 38.505 43.144 -14.068 1.00 42.50 93 THR A O 1
ATOM 733 N N . GLU A 1 94 ? 39.534 45.123 -14.058 1.00 50.19 94 GLU A N 1
ATOM 734 C CA . GLU A 1 94 ? 39.429 45.361 -15.495 1.00 50.19 94 GLU A CA 1
ATOM 735 C C . GLU A 1 94 ? 40.433 44.430 -16.214 1.00 50.19 94 GLU A C 1
ATOM 737 O O . GLU A 1 94 ? 41.563 44.254 -15.754 1.00 50.19 94 GLU A O 1
ATOM 742 N N . SER A 1 95 ? 40.038 43.860 -17.357 1.00 58.16 95 SER A N 1
ATOM 743 C CA . SER A 1 95 ? 40.857 43.119 -18.342 1.00 58.16 95 SER A CA 1
ATOM 744 C C . SER A 1 95 ? 41.385 41.707 -18.002 1.00 58.16 95 SER A C 1
ATOM 746 O O . SER A 1 95 ? 42.570 41.526 -17.744 1.00 58.16 95 SER A O 1
ATOM 748 N N . ILE A 1 96 ? 40.543 40.681 -18.203 1.00 50.78 96 ILE A N 1
ATOM 749 C CA . ILE A 1 96 ? 40.941 39.461 -18.941 1.00 50.78 96 ILE A CA 1
ATOM 750 C C . ILE A 1 96 ? 39.810 39.118 -19.923 1.00 50.78 96 ILE A C 1
ATOM 752 O O . ILE A 1 96 ? 38.825 38.473 -19.571 1.00 50.78 96 ILE A O 1
ATOM 756 N N . GLU A 1 97 ? 39.951 39.591 -21.162 1.00 46.97 97 GLU A N 1
ATOM 757 C CA . GLU A 1 97 ? 39.296 38.987 -22.322 1.00 46.97 97 GLU A CA 1
ATOM 758 C C . GLU A 1 97 ? 39.921 37.604 -22.569 1.00 46.97 97 GLU A C 1
ATOM 760 O O . GLU A 1 97 ? 41.141 37.457 -22.525 1.00 46.97 97 GLU A O 1
ATOM 765 N N . SER A 1 98 ? 39.076 36.615 -22.875 1.00 54.16 98 SER A N 1
ATOM 766 C CA . SER A 1 98 ? 39.415 35.397 -23.633 1.00 54.16 98 SER A CA 1
ATOM 767 C C . SER A 1 98 ? 40.673 34.623 -23.200 1.00 54.16 98 SER A C 1
ATOM 769 O O . SER A 1 98 ? 41.763 34.819 -23.733 1.00 54.16 98 SER A O 1
ATOM 771 N N . ILE A 1 99 ? 40.485 33.619 -22.337 1.00 47.62 99 ILE A N 1
ATOM 772 C CA . ILE A 1 99 ? 41.324 32.414 -22.368 1.00 47.62 99 ILE A CA 1
ATOM 773 C C . ILE A 1 99 ? 40.482 31.287 -22.964 1.00 47.62 99 ILE A C 1
ATOM 775 O O . ILE A 1 99 ? 39.737 30.591 -22.276 1.00 47.62 99 ILE A O 1
ATOM 779 N N . GLU A 1 100 ? 40.603 31.151 -24.282 1.00 49.06 100 GLU A N 1
ATOM 780 C CA . GLU A 1 100 ? 40.475 29.872 -24.966 1.00 49.06 100 GLU A CA 1
ATOM 781 C C . GLU A 1 100 ? 41.587 28.952 -24.452 1.00 49.06 100 GLU A C 1
ATOM 783 O O . GLU A 1 100 ? 42.771 29.248 -24.610 1.00 49.06 100 GLU A O 1
ATOM 788 N N . CYS A 1 101 ? 41.216 27.814 -23.877 1.00 44.53 101 CYS A N 1
ATOM 789 C CA . CYS A 1 101 ? 42.131 26.685 -23.762 1.00 44.53 101 CYS A CA 1
ATOM 790 C C . CYS A 1 101 ? 41.483 25.457 -24.406 1.00 44.53 101 CYS A C 1
ATOM 792 O O . CYS A 1 101 ? 40.868 24.658 -23.699 1.00 44.53 101 CYS A O 1
ATOM 794 N N . PRO A 1 102 ? 41.626 25.268 -25.730 1.00 51.97 102 PRO A N 1
ATOM 795 C CA . PRO A 1 102 ? 41.453 23.973 -26.347 1.00 51.97 102 PRO A CA 1
ATOM 796 C C . PRO A 1 102 ? 42.796 23.248 -26.281 1.00 51.97 102 PRO A C 1
ATOM 798 O O . PRO A 1 102 ? 43.770 23.670 -26.901 1.00 51.97 102 PRO A O 1
ATOM 801 N N . ALA A 1 103 ? 42.861 22.151 -25.536 1.00 37.25 103 ALA A N 1
ATOM 802 C CA . ALA A 1 103 ? 43.861 21.122 -25.771 1.00 37.25 103 ALA A CA 1
ATOM 803 C C . ALA A 1 103 ? 43.564 19.878 -24.933 1.00 37.25 103 ALA A C 1
ATOM 805 O O . ALA A 1 103 ? 43.713 19.907 -23.716 1.00 37.25 103 ALA A O 1
ATOM 806 N N . TYR A 1 104 ? 43.141 18.808 -25.604 1.00 40.22 104 TYR A N 1
ATOM 807 C CA . TYR A 1 104 ? 43.603 17.432 -25.410 1.00 40.22 104 TYR A CA 1
ATOM 808 C C . TYR A 1 104 ? 44.452 17.155 -24.150 1.00 40.22 104 TYR A C 1
ATOM 810 O O . TYR A 1 104 ? 45.453 17.815 -23.875 1.00 40.22 104 TYR A O 1
ATOM 818 N N . SER A 1 105 ? 44.118 16.072 -23.441 1.00 54.44 105 SER A N 1
ATOM 819 C CA . SER A 1 105 ? 45.064 15.385 -22.555 1.00 54.44 105 SER A CA 1
ATOM 820 C C . SER A 1 105 ? 46.374 15.151 -23.319 1.00 54.44 105 SER A C 1
ATOM 822 O O . SER A 1 105 ? 46.461 14.277 -24.182 1.00 54.44 105 SER A O 1
ATOM 824 N N . VAL A 1 106 ? 47.387 15.974 -23.028 1.00 53.47 106 VAL A N 1
ATOM 825 C CA . VAL A 1 106 ? 48.672 16.049 -23.750 1.00 53.47 10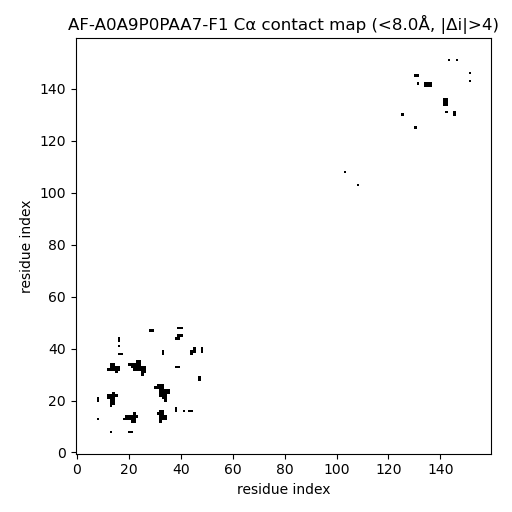6 VAL A CA 1
ATOM 826 C C . VAL A 1 106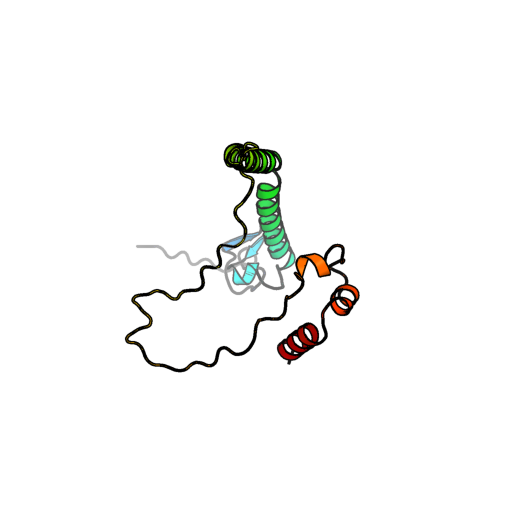 ? 49.430 14.716 -23.752 1.00 53.47 106 VAL A C 1
ATOM 828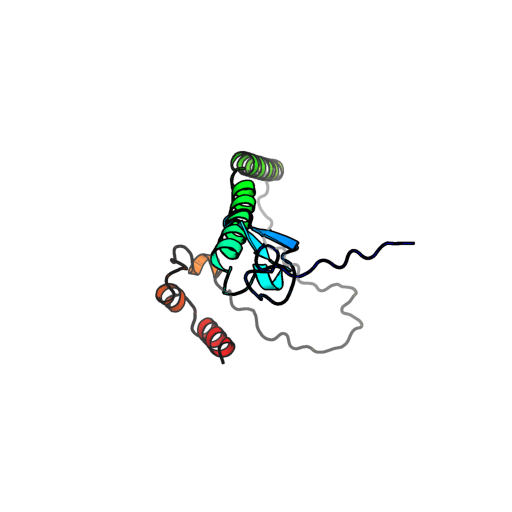 O O . VAL A 1 106 ? 50.343 14.537 -24.552 1.00 53.47 106 VAL A O 1
ATOM 831 N N . PHE A 1 107 ? 49.054 13.758 -22.904 1.00 40.88 107 PHE A N 1
ATOM 832 C CA . PHE A 1 107 ? 49.767 12.490 -22.790 1.00 40.88 107 PHE A CA 1
ATOM 833 C C . PHE A 1 107 ? 49.006 11.271 -23.342 1.00 40.88 107 PHE A C 1
ATOM 835 O O . PHE A 1 107 ? 49.656 10.370 -23.864 1.00 40.88 107 PHE A O 1
ATOM 842 N N . ASP A 1 108 ? 47.666 11.258 -23.323 1.00 44.56 108 ASP A N 1
ATOM 843 C CA . ASP A 1 108 ? 46.874 10.085 -23.758 1.00 44.56 108 ASP A CA 1
ATOM 844 C C . ASP A 1 108 ? 46.502 10.077 -25.255 1.00 44.56 108 ASP A C 1
ATOM 846 O O . ASP A 1 108 ? 46.126 9.033 -25.777 1.00 44.56 108 ASP A O 1
ATOM 850 N N . PHE A 1 109 ? 46.655 11.187 -25.991 1.00 46.69 109 PHE A N 1
ATOM 851 C CA . PHE A 1 109 ? 46.306 11.237 -27.425 1.00 46.69 109 PHE A CA 1
ATOM 852 C C . PHE A 1 109 ? 47.373 10.630 -28.367 1.00 46.69 109 PHE A C 1
ATOM 854 O O . PHE A 1 109 ? 47.089 10.343 -29.524 1.00 46.69 109 PHE A O 1
ATOM 861 N N . ILE A 1 110 ? 48.620 10.423 -27.920 1.00 54.81 110 ILE A N 1
ATOM 862 C CA . ILE A 1 110 ? 49.735 10.096 -28.837 1.00 54.81 110 ILE A CA 1
ATOM 863 C C . ILE A 1 110 ? 49.826 8.600 -29.216 1.00 54.81 110 ILE A C 1
ATOM 865 O O . ILE A 1 110 ? 50.476 8.290 -30.208 1.00 54.81 110 ILE A O 1
ATOM 869 N N . ASN A 1 111 ? 49.187 7.658 -28.508 1.00 53.28 111 ASN A N 1
ATOM 870 C CA . ASN A 1 111 ? 49.424 6.218 -28.749 1.00 53.28 111 ASN A CA 1
ATOM 871 C C . ASN A 1 111 ? 48.183 5.302 -28.629 1.00 53.28 111 ASN A C 1
ATOM 873 O O . ASN A 1 111 ? 48.287 4.179 -28.135 1.00 53.28 111 ASN A O 1
ATOM 877 N N . GLY A 1 112 ? 47.021 5.741 -29.116 1.00 41.44 112 GLY A N 1
ATOM 878 C CA . GLY A 1 112 ? 45.814 4.909 -29.161 1.00 41.44 112 GLY A CA 1
ATOM 879 C C . GLY A 1 112 ? 44.937 5.233 -30.361 1.00 41.44 112 GLY A C 1
ATOM 880 O O . GLY A 1 112 ? 44.121 6.140 -30.309 1.00 41.44 112 GLY A O 1
ATOM 881 N N . THR A 1 113 ? 45.142 4.492 -31.443 1.00 50.38 113 THR A N 1
ATOM 882 C CA . THR A 1 113 ? 44.267 4.409 -32.613 1.00 50.38 113 THR A CA 1
ATOM 883 C C . THR A 1 113 ? 42.896 3.851 -32.226 1.00 50.38 113 THR A C 1
ATOM 885 O O . THR A 1 113 ? 42.847 2.712 -31.766 1.00 50.38 113 THR A O 1
ATOM 888 N N . ASP A 1 114 ? 41.819 4.596 -32.451 1.00 41.25 114 ASP A N 1
ATOM 889 C CA . ASP A 1 114 ? 40.699 4.135 -33.282 1.00 41.25 114 ASP A CA 1
ATOM 890 C C . ASP A 1 114 ? 39.774 5.313 -33.613 1.00 41.25 114 ASP A C 1
ATOM 892 O O . ASP A 1 114 ? 39.502 6.165 -32.766 1.00 41.25 114 ASP A O 1
ATOM 896 N N . ASP A 1 115 ? 39.361 5.357 -34.876 1.00 54.41 115 ASP A N 1
ATOM 897 C CA . ASP A 1 115 ? 38.242 6.138 -35.390 1.00 54.41 115 ASP A CA 1
ATOM 898 C C . ASP A 1 115 ? 36.982 5.850 -34.564 1.00 54.41 115 ASP A C 1
ATOM 900 O O . ASP A 1 115 ? 36.521 4.713 -34.548 1.00 54.41 115 ASP A O 1
ATOM 904 N N . GLU A 1 116 ? 36.368 6.875 -33.975 1.00 50.47 116 GLU A N 1
ATOM 905 C CA . GLU A 1 116 ? 34.907 6.948 -33.966 1.00 50.47 116 GLU A CA 1
ATOM 906 C C . GLU A 1 116 ? 34.476 8.371 -34.328 1.00 50.47 116 GLU A C 1
ATOM 908 O O . GLU A 1 116 ? 34.871 9.358 -33.702 1.00 50.47 116 GLU A O 1
ATOM 913 N N . GLU A 1 117 ? 33.704 8.443 -35.409 1.00 49.06 117 GLU A N 1
ATOM 914 C CA . GLU A 1 117 ? 32.969 9.606 -35.883 1.00 49.06 117 GLU A CA 1
ATOM 915 C C . GLU A 1 117 ? 32.125 10.174 -34.735 1.00 49.06 117 GLU A C 1
ATOM 917 O O . GLU A 1 117 ? 31.206 9.533 -34.230 1.00 49.06 117 GLU A O 1
ATOM 922 N N . CYS A 1 118 ? 32.443 11.392 -34.308 1.00 44.97 118 CYS A N 1
ATOM 923 C CA . CYS A 1 118 ? 31.597 12.166 -33.415 1.00 44.97 118 CYS A CA 1
ATOM 924 C C . CYS A 1 118 ? 30.397 12.715 -34.198 1.00 44.97 118 CYS A C 1
ATOM 926 O O . CYS A 1 118 ? 30.424 13.850 -34.671 1.00 44.97 118 CYS A O 1
ATOM 928 N N . ASP A 1 119 ? 29.353 11.898 -34.327 1.00 54.47 119 ASP A N 1
ATOM 929 C CA . ASP A 1 119 ? 28.062 12.308 -34.873 1.00 54.47 119 ASP A CA 1
ATOM 930 C C . ASP A 1 119 ? 27.056 12.627 -33.752 1.00 54.47 119 ASP A C 1
ATOM 932 O O . ASP A 1 119 ? 26.750 11.788 -32.909 1.00 54.47 119 ASP A O 1
ATOM 936 N N . SER A 1 120 ? 26.497 13.840 -33.847 1.00 51.78 120 SER A N 1
ATOM 937 C CA . SER A 1 120 ? 25.202 14.283 -33.308 1.00 51.78 120 SER A CA 1
ATOM 938 C C . SER A 1 120 ? 25.051 14.433 -31.787 1.00 51.78 120 SER A C 1
ATOM 940 O O . SER A 1 120 ? 24.653 13.483 -31.129 1.00 51.78 120 SER A O 1
ATOM 942 N N . ASP A 1 121 ? 25.241 15.655 -31.261 1.00 51.75 121 ASP A N 1
ATOM 943 C CA . ASP A 1 121 ? 24.426 16.202 -30.144 1.00 51.75 121 ASP A CA 1
ATOM 944 C C . ASP A 1 121 ? 24.647 17.719 -29.880 1.00 51.75 121 ASP A C 1
ATOM 946 O O . ASP A 1 121 ? 24.510 18.206 -28.760 1.00 51.75 121 ASP A O 1
ATOM 950 N N . ASP A 1 122 ? 24.949 18.511 -30.919 1.00 49.28 122 ASP A N 1
ATOM 951 C CA . ASP A 1 122 ? 25.157 19.972 -30.810 1.00 49.28 122 ASP A CA 1
ATOM 952 C C . ASP A 1 122 ? 23.892 20.798 -31.155 1.00 49.28 122 ASP A C 1
ATOM 954 O O . ASP A 1 122 ? 23.981 21.892 -31.718 1.00 49.28 122 ASP A O 1
ATOM 958 N N . GLU 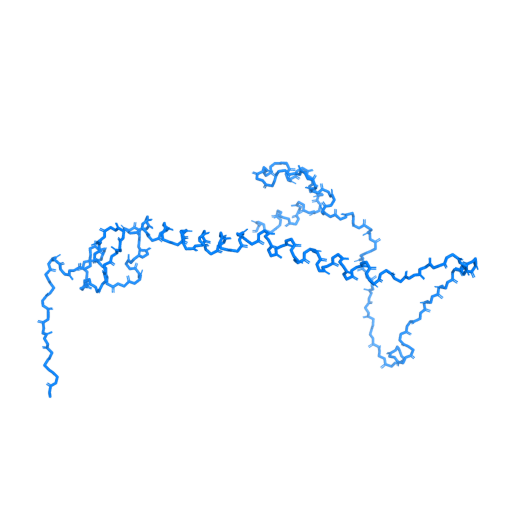A 1 123 ? 22.689 20.312 -30.829 1.00 60.84 123 GLU A N 1
ATOM 959 C CA . GLU A 1 123 ? 21.495 21.171 -30.803 1.00 60.84 123 GLU A CA 1
ATOM 960 C C . GLU A 1 123 ? 21.174 21.554 -29.356 1.00 60.84 123 GLU A C 1
ATOM 962 O O . GLU A 1 123 ? 20.975 20.697 -28.501 1.00 60.84 123 GLU A O 1
ATOM 967 N N . GLU A 1 124 ? 21.137 22.858 -29.062 1.00 60.62 124 GLU A N 1
ATOM 968 C CA . GLU A 1 124 ? 20.762 23.393 -27.750 1.00 60.62 124 GLU A CA 1
ATOM 969 C C . GLU A 1 124 ? 19.327 22.969 -27.386 1.00 60.62 124 GLU A C 1
ATOM 971 O O . GLU A 1 124 ? 18.345 23.652 -27.693 1.00 60.62 124 GLU A O 1
ATOM 976 N N . VAL A 1 125 ? 19.193 21.819 -26.722 1.00 59.53 125 VAL A N 1
ATOM 977 C CA . VAL A 1 125 ? 17.907 21.308 -26.251 1.00 59.53 125 VAL A CA 1
ATOM 978 C C . VAL A 1 125 ? 17.404 22.232 -25.143 1.00 59.53 125 VAL A C 1
ATOM 980 O O . VAL A 1 125 ? 17.926 22.248 -24.027 1.00 59.53 125 VAL A O 1
ATOM 983 N N . ILE A 1 126 ? 16.377 23.028 -25.448 1.00 59.28 126 ILE A N 1
ATOM 984 C CA . ILE A 1 126 ? 15.659 23.829 -24.450 1.00 59.28 126 ILE A CA 1
ATOM 985 C C . ILE A 1 126 ? 15.151 22.877 -23.361 1.00 59.28 126 ILE A C 1
ATOM 987 O O . ILE A 1 126 ? 14.379 21.962 -23.654 1.00 59.28 126 ILE A O 1
ATOM 991 N N . ASP A 1 127 ? 15.570 23.117 -22.115 1.00 73.62 127 ASP A N 1
ATOM 992 C CA . ASP A 1 127 ? 15.247 22.289 -20.950 1.00 73.62 127 ASP A CA 1
ATOM 993 C C . ASP A 1 127 ? 13.747 21.947 -20.896 1.00 73.62 127 ASP A C 1
ATOM 995 O O . ASP A 1 127 ? 12.880 22.828 -20.830 1.00 73.62 127 ASP A O 1
ATOM 999 N N . ILE A 1 128 ? 13.435 20.647 -20.902 1.00 67.81 128 ILE A N 1
ATOM 1000 C CA . ILE A 1 128 ? 12.063 20.125 -20.815 1.00 67.81 128 ILE A CA 1
ATOM 1001 C C . ILE A 1 128 ? 11.371 20.678 -19.558 1.00 67.81 128 ILE A C 1
ATOM 1003 O O . ILE A 1 128 ? 10.171 20.963 -19.589 1.00 67.81 128 ILE A O 1
ATOM 1007 N N . GLY A 1 129 ? 12.130 20.926 -18.482 1.00 67.81 129 GLY A N 1
ATOM 1008 C CA . GLY A 1 129 ? 11.638 21.561 -17.259 1.00 67.81 129 GLY A CA 1
ATOM 1009 C C . GLY A 1 129 ? 11.071 22.967 -17.478 1.00 67.81 129 GLY A C 1
ATOM 1010 O O . GLY A 1 129 ? 10.051 23.323 -16.882 1.00 67.81 129 GLY A O 1
ATOM 1011 N N . GLN A 1 130 ? 11.657 23.754 -18.382 1.00 72.38 130 GLN A N 1
ATOM 1012 C CA . GLN A 1 130 ? 11.107 25.053 -18.779 1.00 72.38 130 GLN A CA 1
ATOM 1013 C C . GLN A 1 130 ? 9.869 24.906 -19.669 1.00 72.38 130 GLN A C 1
ATOM 1015 O O . GLN A 1 130 ? 8.918 25.676 -19.517 1.00 72.38 130 GLN A O 1
ATOM 1020 N N . ARG A 1 131 ? 9.846 23.909 -20.566 1.00 71.75 131 ARG A N 1
ATOM 1021 C CA . ARG A 1 131 ? 8.723 23.663 -21.493 1.00 71.75 131 ARG A CA 1
ATOM 1022 C C . ARG A 1 131 ? 7.456 23.162 -20.796 1.00 71.75 131 ARG A C 1
ATOM 1024 O O . ARG A 1 131 ? 6.360 23.575 -21.177 1.00 71.75 131 ARG A O 1
ATOM 1031 N N . LEU A 1 132 ? 7.587 22.301 -19.786 1.00 74.94 132 LEU A N 1
ATOM 1032 C CA . LEU A 1 132 ? 6.457 21.701 -19.062 1.00 74.94 132 LEU A CA 1
ATOM 1033 C C . LEU A 1 132 ? 6.008 22.500 -17.825 1.00 74.94 132 LEU A C 1
ATOM 1035 O O . LEU A 1 132 ? 5.118 22.063 -17.091 1.00 74.94 132 LEU A O 1
ATOM 1039 N N . ASN A 1 133 ? 6.593 23.674 -17.576 1.00 78.25 133 ASN A N 1
ATOM 1040 C CA . ASN A 1 133 ? 6.257 24.469 -16.402 1.00 78.25 133 ASN A CA 1
ATOM 1041 C C . ASN A 1 133 ? 4.790 24.940 -16.441 1.00 78.25 133 ASN A C 1
ATOM 1043 O O . ASN A 1 133 ? 4.351 25.597 -17.385 1.00 78.25 133 ASN A O 1
ATOM 1047 N N . GLY A 1 134 ? 4.032 24.604 -15.394 1.00 73.38 134 GLY A N 1
ATOM 1048 C CA . GLY A 1 134 ? 2.621 24.967 -15.256 1.00 73.38 134 GLY A CA 1
ATOM 1049 C C . GLY A 1 134 ? 1.642 24.074 -16.024 1.00 73.38 134 GLY A C 1
ATOM 1050 O O . GLY A 1 134 ? 0.450 24.376 -16.035 1.00 73.38 134 GLY A O 1
ATOM 1051 N N . VAL A 1 135 ? 2.110 22.984 -16.640 1.00 79.44 135 VAL A N 1
ATOM 1052 C CA . VAL A 1 135 ? 1.236 21.979 -17.260 1.00 79.44 135 VAL A CA 1
ATOM 1053 C C . VAL A 1 135 ? 0.644 21.077 -16.177 1.00 79.44 135 VAL A C 1
ATOM 1055 O O . VAL A 1 135 ? 1.348 20.623 -15.273 1.00 79.44 135 VAL A O 1
ATOM 1058 N N . ASN A 1 136 ? -0.662 20.813 -16.258 1.00 77.00 136 ASN A N 1
ATOM 1059 C CA . ASN A 1 136 ? -1.310 19.840 -15.388 1.00 77.00 136 ASN A CA 1
ATOM 1060 C C . ASN A 1 136 ? -0.981 18.418 -15.873 1.00 77.00 136 ASN A C 1
ATOM 1062 O O . ASN A 1 136 ? -1.464 17.998 -16.920 1.00 77.00 136 ASN A O 1
ATOM 1066 N N . LEU A 1 137 ? -0.165 17.691 -15.107 1.00 78.69 137 LEU A N 1
ATOM 1067 C CA . LEU A 1 137 ? 0.322 16.353 -15.465 1.00 78.69 137 LEU A CA 1
ATOM 1068 C C . LEU A 1 137 ? -0.759 15.258 -15.412 1.00 78.69 137 LEU A C 1
ATOM 1070 O O . LEU A 1 137 ? -0.533 14.175 -15.944 1.00 78.69 137 LEU A O 1
ATOM 1074 N N . ASP A 1 138 ? -1.916 15.530 -14.802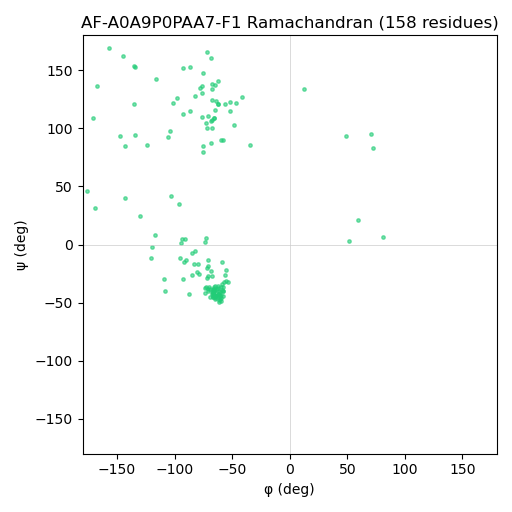 1.00 79.56 138 ASP A N 1
ATOM 1075 C CA . ASP A 1 138 ? -3.059 14.605 -14.789 1.00 79.56 138 ASP A CA 1
ATOM 1076 C C . ASP A 1 138 ? -3.939 14.736 -16.051 1.00 79.56 138 ASP A C 1
ATOM 1078 O O . ASP A 1 138 ? -4.853 13.934 -16.254 1.00 79.56 138 ASP A O 1
ATOM 1082 N N . ASP A 1 139 ? -3.678 15.733 -16.905 1.00 81.00 139 ASP A N 1
ATOM 1083 C CA . ASP A 1 139 ? -4.372 15.939 -18.177 1.00 81.00 139 ASP A CA 1
ATOM 1084 C C . ASP A 1 139 ? -3.484 15.492 -19.349 1.00 81.00 139 ASP A C 1
ATOM 1086 O O . ASP A 1 139 ? -2.598 16.216 -19.814 1.00 81.00 139 ASP A O 1
ATOM 1090 N N . ALA A 1 140 ? -3.724 14.264 -19.815 1.00 82.06 140 ALA A N 1
ATOM 1091 C CA . ALA A 1 140 ? -2.927 13.620 -20.855 1.00 82.06 140 ALA A CA 1
ATOM 1092 C C . ALA A 1 140 ? -2.901 14.414 -22.172 1.00 82.06 140 ALA A C 1
ATOM 1094 O O . ALA A 1 140 ? -1.868 14.440 -22.842 1.00 82.06 140 ALA A O 1
ATOM 1095 N N . ASP A 1 141 ? -3.994 15.099 -22.517 1.00 81.25 141 ASP A N 1
ATOM 1096 C CA . ASP A 1 141 ? -4.093 15.857 -23.764 1.00 81.25 141 ASP A CA 1
ATOM 1097 C C . ASP A 1 141 ? -3.205 17.116 -23.713 1.00 81.25 141 ASP A C 1
ATOM 1099 O O . ASP A 1 141 ? -2.487 17.418 -24.668 1.00 81.25 141 ASP A O 1
ATOM 1103 N N . GLN A 1 142 ? -3.159 17.805 -22.566 1.00 80.62 142 GLN A N 1
ATOM 1104 C CA . GLN A 1 142 ? -2.297 18.982 -22.376 1.00 80.62 142 GLN A CA 1
ATOM 1105 C C . GLN A 1 142 ? -0.803 18.646 -22.397 1.00 80.62 142 GLN A C 1
ATOM 1107 O O . GLN A 1 142 ? -0.003 19.422 -22.924 1.00 80.62 142 GLN A O 1
ATOM 1112 N N . VAL A 1 143 ? -0.413 17.508 -21.819 1.00 83.25 143 VAL A N 1
ATOM 1113 C CA . VAL A 1 143 ? 0.984 17.047 -21.843 1.00 83.25 143 VAL A CA 1
ATOM 1114 C C . VAL A 1 143 ? 1.392 16.681 -23.273 1.00 83.25 143 VAL A C 1
ATOM 1116 O O . VAL A 1 143 ? 2.476 17.055 -23.723 1.00 83.25 143 VAL A O 1
ATOM 1119 N N . TRP A 1 144 ? 0.498 16.024 -24.016 1.00 82.56 144 TRP A N 1
ATOM 1120 C CA . TRP A 1 144 ? 0.736 15.594 -25.394 1.00 82.56 144 TRP A CA 1
ATOM 1121 C C . TRP A 1 144 ? 0.966 16.754 -26.375 1.00 82.56 144 TRP A C 1
ATOM 1123 O O . TRP A 1 144 ? 1.829 16.676 -27.254 1.00 82.56 144 TRP A O 1
ATOM 1133 N N . GLU A 1 145 ? 0.234 17.858 -26.214 1.00 82.62 145 GLU A N 1
ATOM 1134 C CA . GLU A 1 145 ? 0.384 19.056 -27.053 1.00 82.62 145 GLU A CA 1
ATOM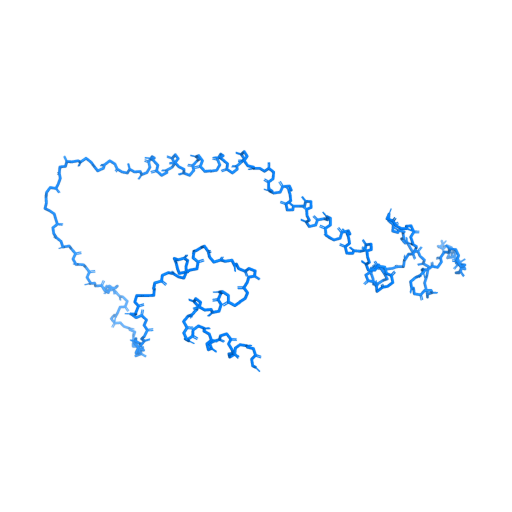 1135 C C . GLU A 1 145 ? 1.716 19.795 -26.840 1.00 82.62 145 GLU A C 1
ATOM 1137 O O . GLU A 1 145 ? 2.158 20.538 -27.719 1.00 82.62 145 GLU A O 1
ATOM 1142 N N . LYS A 1 146 ? 2.364 19.609 -25.683 1.00 80.75 146 LYS A N 1
ATOM 1143 C CA . LYS A 1 146 ? 3.607 20.305 -25.308 1.00 80.75 146 LYS A CA 1
ATOM 1144 C C . LYS A 1 146 ? 4.884 19.549 -25.685 1.00 80.75 146 LYS A C 1
ATOM 1146 O O . LYS A 1 146 ? 5.953 20.168 -25.701 1.00 80.75 146 LYS A O 1
ATOM 1151 N N . LEU A 1 147 ? 4.777 18.259 -26.003 1.00 80.94 147 LEU A N 1
ATOM 1152 C CA . LEU A 1 147 ? 5.874 17.419 -26.495 1.00 80.94 147 LEU A CA 1
ATOM 1153 C C . LEU A 1 147 ? 6.190 17.729 -27.971 1.00 80.94 147 LEU A C 1
ATOM 1155 O O . LEU A 1 147 ? 5.297 18.096 -28.743 1.00 80.94 147 LEU A O 1
ATOM 1159 N N . THR A 1 148 ? 7.460 17.609 -28.363 1.00 82.31 148 THR A N 1
ATOM 1160 C CA . THR A 1 148 ? 7.879 17.727 -29.766 1.00 82.31 148 THR A CA 1
ATOM 1161 C C . THR A 1 148 ? 7.423 16.509 -30.560 1.00 82.31 148 THR A C 1
ATOM 1163 O O . THR A 1 148 ? 6.991 15.495 -30.011 1.00 82.31 148 THR A O 1
ATOM 1166 N N . GLU A 1 149 ? 7.481 16.618 -31.885 1.00 78.81 149 GLU A N 1
ATOM 1167 C CA . GLU A 1 149 ? 7.091 15.515 -32.759 1.00 78.81 149 GLU A CA 1
ATOM 1168 C C . GLU A 1 149 ? 7.982 14.281 -32.563 1.00 78.81 149 GLU A C 1
ATOM 1170 O O . GLU A 1 149 ? 7.459 13.170 -32.521 1.00 78.81 149 GLU A O 1
ATOM 1175 N N . ASP A 1 150 ? 9.279 14.475 -32.330 1.00 79.06 150 ASP A N 1
ATOM 1176 C CA . ASP A 1 150 ? 10.226 13.383 -32.094 1.00 79.06 150 ASP A CA 1
ATOM 1177 C C . ASP A 1 150 ? 9.970 12.692 -30.739 1.00 79.06 150 ASP A C 1
ATOM 1179 O O . ASP A 1 150 ? 9.820 11.471 -30.690 1.00 79.06 150 ASP A O 1
ATOM 1183 N N . GLU A 1 151 ? 9.762 13.462 -29.659 1.00 82.50 151 GLU A N 1
ATOM 1184 C CA . GLU A 1 151 ? 9.408 12.936 -28.323 1.00 82.50 151 GLU A CA 1
ATOM 1185 C C . GLU A 1 151 ? 8.099 12.119 -28.359 1.00 82.50 151 GLU A C 1
ATOM 1187 O O . GLU A 1 151 ? 7.965 11.071 -27.717 1.00 82.50 151 GLU A O 1
ATOM 1192 N N . ARG A 1 152 ? 7.108 12.574 -29.141 1.00 86.12 152 ARG A N 1
ATOM 1193 C CA . ARG A 1 152 ? 5.851 11.837 -29.340 1.00 86.12 152 ARG A CA 1
ATOM 1194 C C . ARG A 1 152 ? 6.068 10.536 -30.101 1.00 86.12 152 ARG A C 1
ATOM 1196 O O . ARG A 1 152 ? 5.451 9.526 -29.761 1.00 86.12 152 ARG A O 1
ATOM 1203 N N . GLN A 1 153 ? 6.903 10.548 -31.135 1.00 83.50 153 GLN A N 1
ATOM 1204 C CA . GLN A 1 153 ? 7.184 9.360 -31.938 1.00 83.50 153 GLN A CA 1
ATOM 1205 C C . GLN A 1 153 ? 7.915 8.289 -31.131 1.00 83.50 153 GLN A C 1
ATOM 1207 O O . GLN A 1 153 ? 7.549 7.117 -31.230 1.00 83.50 153 GLN A O 1
ATOM 1212 N N . GLU A 1 154 ? 8.861 8.677 -30.277 1.00 83.38 154 GLU A N 1
ATOM 1213 C CA . GLU A 1 154 ? 9.509 7.765 -29.330 1.00 83.38 154 GLU A CA 1
ATOM 1214 C C . GLU A 1 154 ? 8.502 7.131 -28.367 1.00 83.38 154 GLU A C 1
ATOM 1216 O O . GLU A 1 154 ? 8.480 5.910 -28.192 1.00 83.38 154 GLU A O 1
ATOM 1221 N N . PHE A 1 155 ? 7.604 7.936 -27.795 1.00 83.50 155 PHE A N 1
ATOM 1222 C CA . PHE A 1 155 ? 6.565 7.424 -26.907 1.00 83.50 155 PHE A CA 1
ATOM 1223 C C . PHE A 1 155 ? 5.626 6.434 -27.618 1.00 83.50 155 PHE A C 1
ATOM 1225 O O . PHE A 1 155 ? 5.295 5.379 -27.074 1.00 83.50 155 PHE A O 1
ATOM 1232 N N . VAL A 1 156 ? 5.219 6.732 -28.858 1.00 84.06 156 VAL A N 1
ATOM 1233 C CA . VAL A 1 156 ? 4.395 5.818 -29.669 1.00 84.06 156 VAL A CA 1
ATOM 1234 C C . VAL A 1 156 ? 5.160 4.543 -30.023 1.00 84.06 156 VAL A C 1
ATOM 1236 O O . VAL A 1 156 ? 4.566 3.463 -30.028 1.00 84.06 156 VAL A O 1
ATOM 1239 N N . ALA A 1 157 ? 6.458 4.640 -30.311 1.00 86.81 157 ALA A N 1
ATOM 1240 C CA . ALA A 1 157 ? 7.301 3.484 -30.593 1.00 86.81 157 ALA A CA 1
ATOM 1241 C C . ALA A 1 157 ? 7.439 2.566 -29.370 1.00 86.81 157 ALA A C 1
ATOM 1243 O O . ALA A 1 157 ? 7.429 1.351 -29.532 1.00 86.81 157 ALA A O 1
ATOM 1244 N N . PHE A 1 158 ? 7.489 3.127 -28.160 1.00 79.06 158 PHE A N 1
ATOM 1245 C CA . PHE A 1 158 ? 7.553 2.362 -26.913 1.00 79.06 158 PHE A CA 1
ATOM 1246 C C . PHE A 1 158 ? 6.267 1.574 -26.602 1.00 79.06 158 PHE A C 1
ATOM 1248 O O . PHE A 1 158 ? 6.313 0.542 -25.935 1.00 79.06 158 PHE A O 1
ATOM 1255 N N . LEU A 1 159 ? 5.109 2.037 -27.083 1.00 74.25 159 LEU A N 1
ATOM 1256 C CA . LEU A 1 159 ? 3.821 1.351 -26.906 1.00 74.25 159 LEU A CA 1
ATOM 1257 C C . LEU A 1 159 ? 3.567 0.228 -27.925 1.00 74.25 159 LEU A C 1
ATOM 1259 O O . LEU A 1 159 ? 2.539 -0.451 -27.835 1.00 74.25 159 LEU A O 1
ATOM 1263 N N . LYS A 1 160 ? 4.451 0.070 -28.910 1.00 57.16 160 LYS A N 1
ATOM 1264 C CA . LYS A 1 160 ? 4.315 -0.874 -30.020 1.00 57.16 160 LYS A CA 1
ATOM 1265 C C . LYS A 1 160 ? 5.039 -2.185 -29.737 1.00 57.16 160 LYS A C 1
ATOM 1267 O O . LYS A 1 160 ? 4.461 -3.232 -30.105 1.00 57.16 160 LYS A O 1
#

Solvent-accessible surface area (backbone atoms only — not comparable to full-atom values): 10521 Å² total; per-residue (Å²): 132,89,78,80,76,86,77,78,86,42,90,88,44,28,8,82,72,74,68,80,44,55,33,76,46,65,39,92,88,78,64,52,35,26,56,47,70,71,46,47,66,25,86,91,34,34,70,65,44,50,52,49,53,50,50,53,52,49,50,55,54,46,63,68,60,72,40,59,67,57,52,51,51,50,52,50,53,53,49,52,48,54,61,72,64,54,72,86,83,70,95,80,77,85,86,83,79,82,84,84,81,88,73,74,67,89,76,70,71,82,82,65,93,73,93,72,86,88,74,88,82,90,66,89,73,75,55,62,71,70,73,53,61,89,61,59,85,90,39,67,68,65,52,58,73,70,49,53,74,65,62,48,49,54,54,55,59,73,76,105

Foldseek 3Di:
DPPPPPDDDDPVQAQPQPRPDGQPDAQPPPRGGHDDVCSCCDPVNPVSSVVVVVVVVVVVVVVVVVPPVVVVVVVVVVVVVVVVPPPPPPPDDDDDDDDDDDDDPPPPPPDDDDDDDPDDDPDPPDDVCVQCPPPDPVDPVSVQVSDDPVRVVVVVVVVD

Radius of gyration: 32.21 Å; Cα contacts (8 Å, |Δi|>4): 77; chains: 1; bounding box: 65×84×58 Å

Organism: Acanthoscelides obtectus (NCBI:txid200917)